Protein AF-A0A1F3BUF7-F1 (afdb_monomer)

Solvent-accessible surface area (backbone atoms only — not comparable to full-atom values): 4912 Å² total; per-residue (Å²): 137,92,81,73,69,76,80,54,48,32,63,54,26,50,59,52,38,71,40,90,86,44,58,61,61,36,26,50,49,24,17,27,36,22,41,73,70,66,38,55,68,61,12,43,55,28,33,51,51,27,46,74,77,40,69,85,60,26,47,48,57,46,42,71,76,53,75,68,90,46,66,70,59,48,51,53,42,47,49,40,33,39,77,52,72,33,46,81,104

Radius of gyration: 12.12 Å; Cα contacts (8 Å, |Δi|>4): 99; chains: 1; bounding box: 30×24×33 Å

Sequence (89 aa):
MALGEDDLAPAWAERAARSPGAHVIIAMIATAAHALAGDEARAAAWAANVRERGPELTCADFFRSLPMRSEAARARISSALARHGIRAG

Nearest PDB structures (foldseek):
  4rg9-assembly1_B  TM=8.387E-01  e=2.712E+00  Homo sapiens
  7vep-assembly1_A  TM=6.398E-01  e=1.873E+00  Mycobacterium tuberculosis H37Rv
  8cus-assembly1_A  TM=6.319E-01  e=4.856E+00  synthetic construct
  5g05-assembly1_K  TM=7.011E-01  e=6.671E+00  Homo sapiens
  8wej-assembly1_D  TM=4.885E-01  e=2.440E+00  Homo sapiens

Secondary structure (DSSP, 8-state):
---SSTTTHHHHHHHHHTSTT--HHHHHHHHHHHHHTT-HHHHHHHHHHHHHH-TT--HHHHHHHS--S-HHHHHHHHHHHHHTT----

Foldseek 3Di:
DPPDPLVCQLVVLVVQCPDVVRDLLSLLSNLLSCLVVVVNVSNLVSLVVSCVVPVPAALVNSCVVPPDPDPVVSVSSNVSSVVSVRHHD

Mean predicted aligned error: 7.74 Å

pLDDT: mean 77.91, std 15.55, range [34.47, 92.69]

Structure (mmCIF, N/CA/C/O backbone):
data_AF-A0A1F3BUF7-F1
#
_entry.id   AF-A0A1F3BUF7-F1
#
loop_
_atom_site.group_PDB
_atom_site.id
_atom_site.type_symbol
_atom_site.label_atom_id
_atom_site.label_alt_id
_atom_site.label_comp_id
_atom_site.label_asym_id
_atom_site.label_entity_id
_atom_site.label_seq_id
_atom_site.pdbx_PDB_ins_code
_atom_site.Cartn_x
_atom_site.Cartn_y
_atom_site.Cartn_z
_atom_site.occupancy
_atom_site.B_iso_or_equiv
_atom_site.auth_seq_id
_atom_site.auth_comp_id
_atom_site.auth_asym_id
_atom_site.auth_atom_id
_atom_site.pdbx_PDB_model_num
ATOM 1 N N . MET A 1 1 ? 19.988 1.193 -15.178 1.00 34.47 1 MET A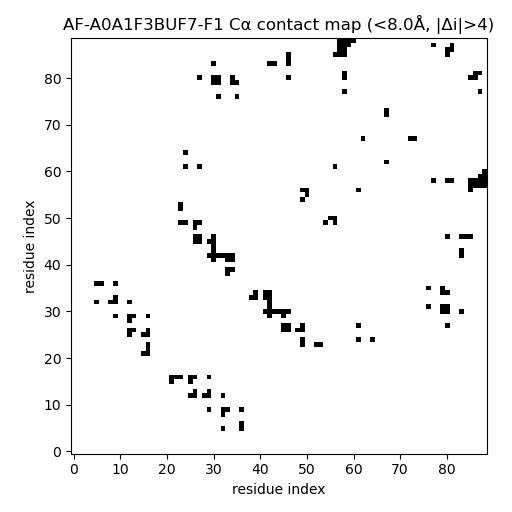 N 1
ATOM 2 C CA . MET A 1 1 ? 19.020 0.091 -15.021 1.00 34.47 1 MET A CA 1
ATOM 3 C C . MET A 1 1 ? 18.951 -0.245 -13.544 1.00 34.47 1 MET A C 1
ATOM 5 O O . MET A 1 1 ? 19.944 -0.717 -13.017 1.00 34.47 1 MET A O 1
ATOM 9 N N . ALA A 1 2 ? 17.852 0.095 -12.871 1.00 40.59 2 ALA A N 1
ATOM 10 C CA . ALA A 1 2 ? 17.579 -0.315 -11.494 1.00 40.59 2 ALA A CA 1
ATOM 11 C C . ALA A 1 2 ? 16.462 -1.363 -11.568 1.00 40.59 2 ALA A C 1
ATOM 13 O O . ALA A 1 2 ? 15.288 -1.037 -11.464 1.00 40.59 2 ALA A O 1
ATOM 14 N N . LEU A 1 3 ? 16.838 -2.590 -11.925 1.00 45.41 3 LEU A N 1
ATOM 15 C CA . LEU A 1 3 ? 15.954 -3.752 -11.990 1.00 45.41 3 LEU A CA 1
ATOM 16 C C . LEU A 1 3 ? 16.384 -4.656 -10.836 1.00 45.41 3 LEU A C 1
ATOM 18 O O . LEU A 1 3 ? 17.446 -5.268 -10.922 1.00 45.41 3 LEU A O 1
ATOM 22 N N . GLY A 1 4 ? 15.624 -4.670 -9.741 1.00 38.56 4 GLY A N 1
ATOM 23 C CA . GLY A 1 4 ? 15.882 -5.600 -8.635 1.00 38.56 4 GLY A CA 1
ATOM 24 C C . GLY A 1 4 ? 15.354 -5.189 -7.261 1.00 38.56 4 GLY A C 1
ATOM 25 O O . GLY A 1 4 ? 15.232 -6.050 -6.399 1.00 38.56 4 GLY A O 1
ATOM 26 N N . GLU A 1 5 ? 15.010 -3.917 -7.038 1.00 45.50 5 GLU A N 1
ATOM 27 C CA . GLU A 1 5 ? 14.588 -3.449 -5.703 1.00 45.50 5 GLU A CA 1
ATOM 28 C C . GLU A 1 5 ? 13.059 -3.443 -5.500 1.00 45.50 5 GLU A C 1
ATOM 30 O O . GLU A 1 5 ? 12.586 -3.389 -4.365 1.00 45.50 5 GLU A O 1
ATOM 35 N N . ASP A 1 6 ? 12.282 -3.582 -6.581 1.00 49.66 6 ASP A N 1
ATOM 36 C CA . ASP A 1 6 ? 10.812 -3.613 -6.532 1.00 49.66 6 ASP A CA 1
ATOM 37 C C . ASP A 1 6 ? 10.251 -4.968 -6.039 1.00 49.66 6 ASP A C 1
ATOM 39 O O . ASP A 1 6 ? 9.168 -5.005 -5.456 1.00 49.66 6 ASP A O 1
ATOM 43 N N . ASP A 1 7 ? 11.003 -6.068 -6.180 1.00 50.16 7 ASP A N 1
ATOM 44 C CA . ASP A 1 7 ? 10.533 -7.427 -5.839 1.00 50.16 7 ASP A CA 1
ATOM 45 C C . ASP A 1 7 ? 10.668 -7.781 -4.344 1.00 50.16 7 ASP A C 1
ATOM 47 O O . ASP A 1 7 ? 9.970 -8.662 -3.840 1.00 50.16 7 ASP A O 1
ATOM 51 N N . LEU A 1 8 ? 11.541 -7.091 -3.597 1.00 51.66 8 LEU A N 1
ATOM 52 C CA . LEU A 1 8 ? 11.762 -7.337 -2.159 1.00 51.66 8 LEU A CA 1
ATOM 53 C C . LEU A 1 8 ? 10.990 -6.368 -1.251 1.00 51.66 8 LEU A C 1
ATOM 55 O O . LEU A 1 8 ? 10.786 -6.651 -0.065 1.00 51.66 8 LEU A O 1
ATOM 59 N N . ALA A 1 9 ? 10.511 -5.253 -1.808 1.00 60.91 9 ALA A N 1
ATOM 60 C CA . ALA A 1 9 ? 9.731 -4.246 -1.095 1.00 60.91 9 ALA A CA 1
ATOM 61 C C . ALA A 1 9 ? 8.453 -4.800 -0.420 1.00 60.91 9 ALA A C 1
ATOM 63 O O . ALA A 1 9 ? 8.189 -4.416 0.727 1.00 60.91 9 ALA A O 1
ATOM 64 N N . PRO A 1 10 ? 7.684 -5.732 -1.028 1.00 59.75 10 PRO A N 1
ATOM 65 C CA . PRO A 1 10 ? 6.480 -6.266 -0.392 1.00 59.75 10 PRO A CA 1
ATOM 66 C C . PRO A 1 10 ? 6.799 -7.090 0.863 1.00 59.75 10 PRO A C 1
ATOM 68 O O . PRO A 1 10 ? 6.182 -6.902 1.911 1.00 59.75 10 PRO A O 1
ATOM 71 N N . ALA A 1 11 ? 7.821 -7.949 0.806 1.00 61.56 11 ALA A N 1
ATOM 72 C CA . ALA A 1 11 ? 8.176 -8.840 1.912 1.00 61.56 11 ALA A CA 1
ATOM 73 C C . ALA A 1 11 ? 8.681 -8.081 3.155 1.00 61.56 11 ALA A C 1
ATOM 75 O O . ALA A 1 11 ? 8.376 -8.456 4.292 1.00 61.56 11 ALA A O 1
ATOM 76 N N . TRP A 1 12 ? 9.432 -6.993 2.963 1.00 62.69 12 TRP A N 1
ATOM 77 C CA . TRP A 1 12 ? 9.888 -6.142 4.068 1.00 62.69 12 TRP A CA 1
ATOM 78 C C . TRP A 1 12 ? 8.754 -5.305 4.663 1.0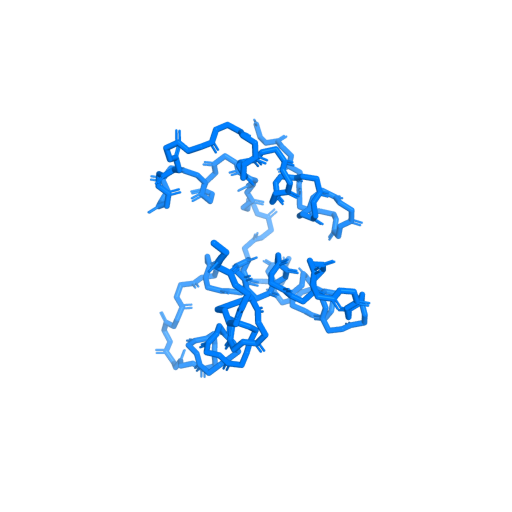0 62.69 12 TRP A C 1
ATOM 80 O O . TRP A 1 12 ? 8.674 -5.177 5.889 1.00 62.69 12 TRP A O 1
ATOM 90 N N . ALA A 1 13 ? 7.840 -4.807 3.826 1.00 62.56 13 ALA A N 1
ATOM 91 C CA . ALA A 1 13 ? 6.651 -4.097 4.282 1.00 62.56 13 ALA A CA 1
ATOM 92 C C . ALA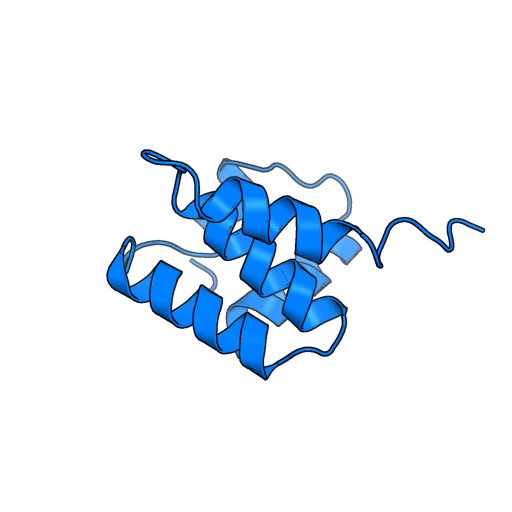 A 1 13 ? 5.727 -5.005 5.116 1.00 62.56 13 ALA A C 1
ATOM 94 O O . ALA A 1 13 ? 5.287 -4.600 6.193 1.00 62.56 13 ALA A O 1
ATOM 95 N N . GLU A 1 14 ? 5.508 -6.256 4.692 1.00 60.50 14 GLU A N 1
ATOM 96 C CA . GLU A 1 14 ? 4.730 -7.241 5.458 1.00 60.50 14 GLU A CA 1
ATOM 97 C C . GLU A 1 14 ? 5.324 -7.500 6.847 1.00 60.50 14 GLU A C 1
ATOM 99 O O . GLU A 1 14 ? 4.605 -7.515 7.851 1.00 60.50 14 GLU A O 1
ATOM 104 N N . ARG A 1 15 ? 6.646 -7.707 6.918 1.00 60.94 15 ARG A N 1
ATOM 105 C CA . ARG A 1 15 ? 7.333 -7.967 8.188 1.00 60.94 15 ARG A CA 1
ATOM 106 C C . ARG A 1 15 ? 7.221 -6.773 9.131 1.00 60.94 15 ARG A C 1
ATOM 108 O O . ARG A 1 15 ? 6.965 -6.960 10.317 1.00 60.94 15 ARG A O 1
ATOM 115 N N . ALA A 1 16 ? 7.384 -5.560 8.611 1.00 60.50 16 ALA A N 1
ATOM 116 C CA . ALA A 1 16 ? 7.273 -4.346 9.404 1.00 60.50 16 ALA A CA 1
ATOM 117 C C . ALA A 1 16 ? 5.831 -4.105 9.894 1.00 60.50 16 ALA A C 1
ATOM 119 O O . ALA A 1 16 ? 5.641 -3.685 11.036 1.00 60.50 16 ALA A O 1
ATOM 120 N N . ALA A 1 17 ? 4.816 -4.421 9.079 1.00 59.81 17 ALA A N 1
ATOM 121 C CA . ALA A 1 17 ? 3.406 -4.217 9.418 1.00 59.81 17 ALA A CA 1
ATOM 122 C C . ALA A 1 17 ? 2.900 -5.151 10.532 1.00 59.81 17 ALA A C 1
ATOM 124 O O . ALA A 1 17 ? 1.963 -4.795 11.248 1.00 59.81 17 ALA A O 1
ATOM 125 N N . ARG A 1 18 ? 3.514 -6.333 10.692 1.00 60.97 18 ARG A N 1
ATOM 126 C CA . ARG A 1 18 ? 3.153 -7.327 11.721 1.00 60.97 18 ARG A CA 1
ATOM 127 C C . ARG A 1 18 ? 3.773 -7.062 13.098 1.00 60.97 18 ARG A C 1
ATOM 129 O O . ARG A 1 18 ? 3.460 -7.784 14.042 1.00 60.97 18 ARG A O 1
ATOM 136 N N . SER A 1 19 ? 4.631 -6.052 13.241 1.00 51.12 19 SER A N 1
ATOM 137 C CA . SER A 1 19 ? 5.241 -5.720 14.533 1.00 51.12 19 SER A CA 1
ATOM 138 C C . SER A 1 19 ? 4.211 -5.113 15.506 1.00 51.12 19 SER A C 1
ATOM 140 O O . SER A 1 19 ? 3.436 -4.240 15.105 1.00 51.12 19 SER A O 1
ATOM 142 N N . PRO A 1 20 ? 4.195 -5.507 16.795 1.00 46.72 20 PRO A N 1
ATOM 143 C CA . PRO A 1 20 ? 3.351 -4.868 17.807 1.00 46.72 20 PRO A CA 1
ATOM 144 C C . PRO A 1 20 ? 3.634 -3.359 17.881 1.00 46.72 20 PRO A C 1
ATOM 146 O O . PRO A 1 20 ? 4.786 -2.953 17.994 1.00 46.72 20 PRO A O 1
ATOM 149 N N . GLY A 1 21 ? 2.596 -2.522 17.781 1.00 51.16 21 GLY A N 1
ATOM 150 C CA . GLY A 1 21 ? 2.740 -1.058 17.733 1.00 51.16 21 GLY A CA 1
ATOM 151 C C . GLY A 1 21 ? 3.103 -0.480 16.358 1.00 51.16 21 GLY A C 1
ATOM 152 O O . GLY A 1 21 ? 3.264 0.733 16.241 1.00 51.16 21 GLY A O 1
ATOM 153 N N . ALA A 1 22 ? 3.198 -1.305 15.306 1.00 60.66 22 ALA A N 1
ATOM 154 C CA . ALA A 1 22 ? 3.449 -0.832 13.947 1.00 60.66 22 ALA A CA 1
ATOM 155 C C . ALA A 1 22 ? 2.396 0.200 13.523 1.00 60.66 22 ALA A C 1
ATOM 157 O O . ALA A 1 22 ? 1.197 -0.099 13.478 1.00 60.66 22 ALA A O 1
ATOM 158 N N . HIS A 1 23 ? 2.851 1.407 13.186 1.00 76.75 23 HIS A N 1
ATOM 159 C CA . HIS A 1 23 ? 1.992 2.459 12.659 1.00 76.75 23 HIS A CA 1
ATOM 160 C C . HIS A 1 23 ? 1.245 1.960 11.416 1.00 76.75 23 HIS A C 1
ATOM 162 O O . HIS A 1 23 ? 1.839 1.344 10.532 1.00 76.75 23 HIS A O 1
ATOM 168 N N . VAL A 1 24 ? -0.055 2.256 11.326 1.00 83.81 24 VAL A N 1
ATOM 169 C CA . VAL A 1 24 ? -0.941 1.814 10.228 1.00 83.81 24 VAL A CA 1
ATOM 170 C C . VAL A 1 24 ? -0.426 2.253 8.844 1.00 83.81 24 VAL A C 1
ATOM 172 O O . VAL A 1 24 ? -0.690 1.592 7.846 1.00 83.81 24 VAL A O 1
ATOM 175 N N . ILE A 1 25 ? 0.418 3.289 8.787 1.00 83.12 25 ILE A N 1
ATOM 176 C CA . ILE A 1 25 ? 1.163 3.709 7.589 1.00 83.12 25 ILE A CA 1
ATOM 177 C C . ILE A 1 25 ? 1.972 2.556 6.972 1.00 83.12 25 ILE A C 1
ATOM 179 O O . ILE A 1 25 ? 2.055 2.465 5.753 1.00 83.12 25 ILE A O 1
ATOM 183 N N . ILE A 1 26 ? 2.519 1.633 7.769 1.00 85.69 26 ILE A N 1
ATOM 184 C CA . ILE A 1 26 ? 3.274 0.483 7.249 1.00 85.69 26 ILE A CA 1
ATOM 185 C C . ILE A 1 26 ? 2.351 -0.490 6.500 1.00 85.69 26 ILE A C 1
ATOM 187 O O . ILE A 1 26 ? 2.730 -1.015 5.455 1.00 85.69 26 ILE A O 1
ATOM 191 N N . ALA A 1 27 ? 1.112 -0.672 6.965 1.00 88.44 27 ALA A N 1
ATOM 192 C CA . ALA A 1 27 ? 0.117 -1.448 6.229 1.00 88.44 27 ALA A CA 1
ATOM 193 C C . ALA A 1 27 ? -0.256 -0.765 4.897 1.00 88.44 27 ALA A C 1
ATOM 195 O O . ALA A 1 27 ? -0.450 -1.452 3.900 1.00 88.44 27 ALA A O 1
ATOM 196 N N . MET A 1 28 ? -0.247 0.573 4.833 1.00 89.25 28 MET A N 1
ATOM 197 C CA . MET A 1 28 ? -0.421 1.303 3.568 1.00 89.25 28 MET A CA 1
ATOM 198 C C . MET A 1 28 ? 0.762 1.095 2.609 1.00 89.25 28 MET A C 1
ATOM 200 O O . MET A 1 28 ? 0.545 0.931 1.410 1.00 89.25 28 MET A O 1
ATOM 204 N N . ILE A 1 29 ? 2.005 1.049 3.115 1.00 88.62 29 ILE A N 1
ATOM 205 C CA . ILE A 1 29 ? 3.177 0.678 2.298 1.00 88.62 29 ILE A CA 1
ATOM 206 C C . ILE A 1 29 ? 2.980 -0.728 1.725 1.00 88.62 29 ILE A C 1
ATOM 208 O O . ILE A 1 29 ? 3.190 -0.924 0.532 1.00 88.62 29 ILE A O 1
ATOM 212 N N . ALA A 1 30 ? 2.540 -1.687 2.546 1.00 88.75 30 ALA A N 1
ATOM 213 C CA . ALA A 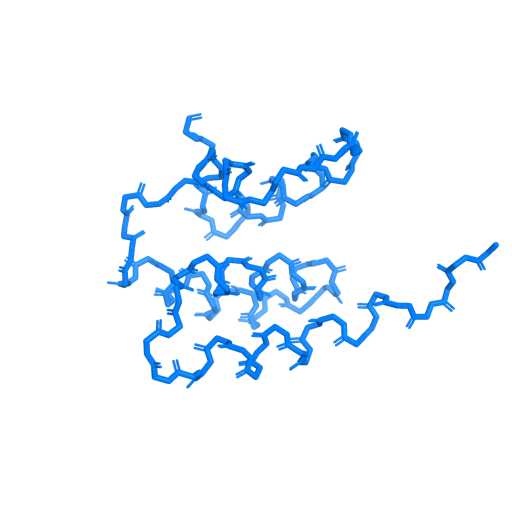1 30 ? 2.288 -3.053 2.100 1.00 88.75 30 ALA A CA 1
ATOM 214 C C . ALA A 1 30 ? 1.193 -3.111 1.020 1.00 88.75 30 ALA A C 1
ATOM 216 O O . ALA A 1 30 ? 1.405 -3.742 -0.014 1.00 88.75 30 ALA A O 1
ATOM 217 N N . THR A 1 31 ? 0.073 -2.393 1.190 1.00 90.69 31 THR A N 1
ATOM 218 C CA . THR A 1 31 ? -0.957 -2.258 0.143 1.00 90.69 31 THR A CA 1
ATOM 219 C C . THR A 1 31 ? -0.354 -1.766 -1.170 1.00 90.69 31 THR A C 1
ATOM 221 O O . THR A 1 31 ? -0.555 -2.393 -2.207 1.00 90.69 31 THR A O 1
ATOM 224 N N . ALA A 1 32 ? 0.410 -0.669 -1.136 1.00 89.19 32 ALA A N 1
ATOM 225 C CA . ALA A 1 32 ? 1.009 -0.100 -2.339 1.00 89.19 32 ALA A CA 1
ATOM 226 C C . ALA A 1 32 ? 2.040 -1.042 -2.981 1.00 89.19 32 ALA A C 1
ATOM 228 O O . ALA A 1 32 ? 2.029 -1.211 -4.195 1.00 89.19 32 ALA A O 1
ATOM 229 N N . ALA A 1 33 ? 2.899 -1.682 -2.185 1.00 87.94 33 ALA A N 1
ATOM 230 C CA . ALA A 1 33 ? 3.926 -2.594 -2.678 1.00 87.94 33 ALA A CA 1
ATOM 231 C C . ALA A 1 33 ? 3.314 -3.817 -3.378 1.00 87.94 33 ALA A C 1
ATOM 233 O O . ALA A 1 33 ? 3.694 -4.131 -4.502 1.00 87.94 33 ALA A O 1
ATOM 234 N N . HIS A 1 34 ? 2.316 -4.462 -2.764 1.00 89.25 34 HIS A N 1
ATOM 235 C CA . HIS A 1 34 ? 1.624 -5.594 -3.385 1.00 89.25 34 HIS A CA 1
ATOM 236 C C . HIS A 1 34 ? 0.847 -5.185 -4.641 1.00 89.25 34 HIS A C 1
ATOM 238 O O . HIS A 1 34 ? 0.926 -5.878 -5.651 1.00 89.25 34 HIS A O 1
ATOM 244 N N . ALA A 1 35 ? 0.169 -4.035 -4.625 1.00 89.69 35 ALA A N 1
ATOM 245 C CA . ALA A 1 35 ? -0.564 -3.530 -5.785 1.00 89.69 35 ALA A CA 1
ATOM 246 C C . ALA A 1 35 ? 0.356 -3.178 -6.969 1.00 89.69 35 ALA A C 1
ATOM 248 O O . ALA A 1 35 ? -0.019 -3.354 -8.127 1.00 89.69 35 ALA A O 1
ATOM 249 N N . LEU A 1 36 ? 1.568 -2.679 -6.699 1.00 86.81 36 LEU A N 1
ATOM 250 C CA . LEU A 1 36 ? 2.572 -2.403 -7.732 1.00 86.81 36 LEU A CA 1
ATOM 251 C C . LEU A 1 36 ? 3.227 -3.685 -8.262 1.00 86.81 36 LEU A C 1
ATOM 253 O O . LEU A 1 36 ? 3.550 -3.743 -9.445 1.00 86.81 36 LEU A O 1
ATOM 257 N N . ALA A 1 37 ? 3.355 -4.713 -7.421 1.00 87.75 37 ALA A N 1
ATOM 258 C CA . ALA A 1 37 ? 3.796 -6.051 -7.815 1.00 87.75 37 ALA A CA 1
ATOM 259 C C . ALA A 1 37 ? 2.698 -6.877 -8.526 1.00 87.75 37 ALA A C 1
ATOM 261 O O . ALA A 1 37 ? 2.963 -7.985 -8.986 1.00 87.75 37 ALA A O 1
ATOM 262 N N . GLY A 1 38 ? 1.465 -6.362 -8.617 1.00 88.06 38 GLY A N 1
ATOM 263 C CA . GLY A 1 38 ? 0.322 -7.048 -9.231 1.00 88.06 38 GLY A CA 1
ATOM 264 C C . GLY A 1 38 ? -0.375 -8.079 -8.334 1.00 88.06 38 GLY A C 1
ATOM 265 O O . GLY A 1 38 ? -1.283 -8.770 -8.794 1.00 88.06 38 GLY A O 1
ATOM 266 N N . ASP A 1 39 ? -0.004 -8.177 -7.054 1.00 91.06 39 ASP A N 1
ATOM 267 C CA . ASP A 1 39 ? -0.675 -9.025 -6.061 1.00 91.06 39 ASP A CA 1
ATOM 268 C C . ASP A 1 39 ? -1.868 -8.281 -5.437 1.00 91.06 39 ASP A C 1
ATOM 270 O O . ASP A 1 39 ? -1.853 -7.822 -4.290 1.00 91.06 39 ASP A O 1
ATOM 274 N N . GLU A 1 40 ? -2.926 -8.142 -6.232 1.00 90.25 40 GLU A N 1
ATOM 275 C CA . GLU A 1 40 ? -4.145 -7.418 -5.856 1.00 90.25 40 GLU A CA 1
ATOM 276 C C . GLU A 1 40 ? -4.852 -8.052 -4.636 1.00 90.25 40 GLU A C 1
ATOM 278 O O . GLU A 1 40 ? -5.484 -7.349 -3.845 1.00 90.25 40 GLU A O 1
ATOM 283 N N . ALA A 1 41 ? -4.703 -9.367 -4.428 1.00 91.38 41 ALA A N 1
ATOM 284 C CA . ALA A 1 41 ? -5.301 -10.078 -3.298 1.00 91.38 41 ALA A CA 1
ATOM 285 C C . ALA A 1 41 ? -4.635 -9.696 -1.969 1.00 91.38 41 ALA A C 1
ATOM 287 O O . ALA A 1 41 ? -5.325 -9.340 -1.005 1.00 91.38 41 ALA A O 1
ATOM 288 N N . ARG A 1 42 ? -3.295 -9.713 -1.907 1.00 89.44 42 ARG A N 1
ATOM 289 C CA . ARG A 1 42 ? -2.575 -9.251 -0.710 1.00 89.44 42 ARG A CA 1
ATOM 290 C C . ARG A 1 42 ? -2.737 -7.755 -0.497 1.00 89.44 42 ARG A C 1
ATOM 292 O O . ARG A 1 42 ? -2.886 -7.324 0.646 1.00 89.44 42 ARG A O 1
ATOM 299 N N . ALA A 1 43 ? -2.762 -6.968 -1.570 1.00 91.81 43 ALA A N 1
ATOM 300 C CA . ALA A 1 43 ? -3.003 -5.537 -1.469 1.00 91.81 43 ALA A CA 1
ATOM 301 C C . ALA A 1 43 ? -4.370 -5.232 -0.829 1.00 91.81 43 ALA A C 1
ATOM 303 O O . ALA A 1 43 ? -4.444 -4.420 0.099 1.00 91.81 43 ALA A O 1
ATOM 304 N N 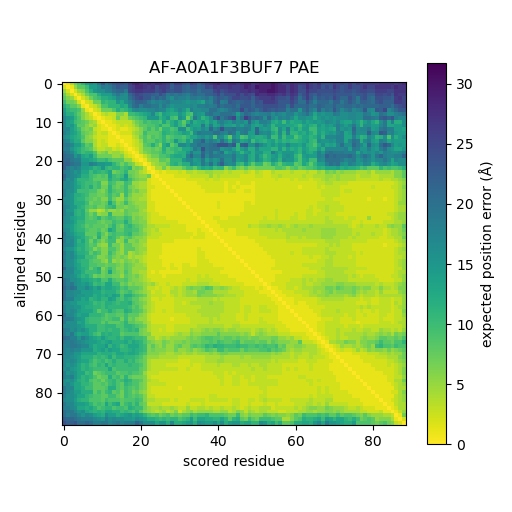. ALA A 1 44 ? -5.426 -5.944 -1.239 1.00 92.00 44 ALA A N 1
ATOM 305 C CA . ALA A 1 44 ? -6.757 -5.831 -0.647 1.00 92.00 44 ALA A CA 1
ATOM 306 C C . ALA A 1 44 ? -6.787 -6.256 0.833 1.00 92.00 44 ALA A C 1
ATOM 308 O O . ALA A 1 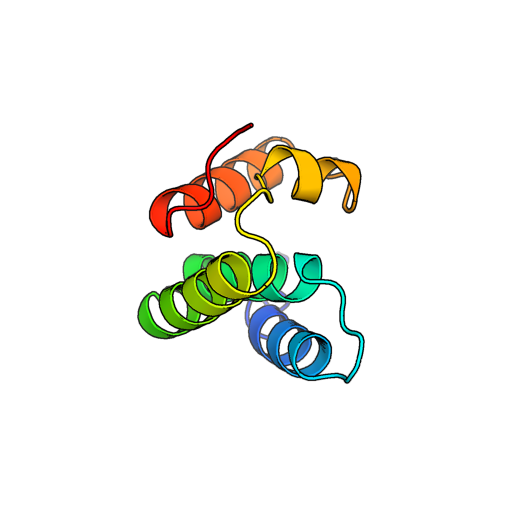44 ? -7.396 -5.567 1.652 1.00 92.00 44 ALA A O 1
ATOM 309 N N . ALA A 1 45 ? -6.092 -7.337 1.201 1.00 92.69 45 ALA A N 1
ATOM 310 C CA . ALA A 1 45 ? -6.004 -7.782 2.593 1.00 92.69 45 ALA A CA 1
ATOM 311 C C . ALA A 1 45 ? -5.355 -6.720 3.500 1.00 92.69 45 ALA A C 1
ATOM 313 O O . ALA A 1 45 ? -5.864 -6.414 4.581 1.00 92.69 45 ALA A O 1
ATOM 314 N N . TRP A 1 46 ? -4.267 -6.096 3.040 1.00 91.56 46 TRP A N 1
ATOM 315 C CA . TRP A 1 46 ? -3.636 -4.998 3.772 1.00 91.56 46 TRP A CA 1
ATOM 316 C C . TRP A 1 46 ? -4.497 -3.738 3.806 1.00 91.56 46 TRP A C 1
ATOM 318 O O . TRP A 1 46 ? -4.563 -3.079 4.842 1.00 91.56 46 TRP A O 1
ATOM 328 N N . ALA A 1 47 ? -5.220 -3.430 2.729 1.00 91.94 47 ALA A N 1
ATOM 329 C CA . ALA A 1 47 ? -6.142 -2.299 2.714 1.00 91.94 47 ALA A CA 1
ATOM 330 C C . ALA A 1 47 ? -7.299 -2.486 3.710 1.00 91.94 47 ALA A C 1
ATOM 332 O O . ALA A 1 47 ? -7.672 -1.538 4.402 1.00 91.94 47 ALA A O 1
ATOM 333 N N . ALA A 1 48 ? -7.816 -3.710 3.855 1.00 91.81 48 ALA A N 1
ATOM 334 C CA . ALA A 1 48 ? -8.796 -4.038 4.887 1.00 91.81 48 ALA A CA 1
ATOM 335 C C . ALA A 1 48 ? -8.220 -3.813 6.297 1.00 91.81 48 ALA A C 1
ATOM 337 O O . ALA A 1 48 ? -8.866 -3.171 7.122 1.00 91.81 48 ALA A O 1
ATOM 338 N N . ASN A 1 49 ? -6.970 -4.226 6.545 1.00 90.25 49 ASN A N 1
ATOM 339 C CA . ASN A 1 49 ? -6.282 -3.957 7.813 1.00 90.25 49 ASN A CA 1
ATOM 340 C C . ASN A 1 49 ? -6.111 -2.451 8.089 1.00 90.25 49 ASN A C 1
ATOM 342 O O . ASN A 1 49 ? -6.305 -2.001 9.218 1.00 90.25 49 ASN A O 1
ATOM 346 N N . VAL A 1 50 ? -5.780 -1.658 7.061 1.00 90.88 50 VAL A N 1
ATOM 347 C CA . VAL A 1 50 ? -5.720 -0.189 7.160 1.00 90.88 50 VAL A CA 1
ATOM 348 C C . VAL A 1 50 ? -7.085 0.375 7.544 1.00 90.88 50 VAL A C 1
ATOM 350 O O . VAL A 1 50 ? -7.165 1.239 8.412 1.00 90.88 50 VAL A O 1
ATOM 353 N N . ARG A 1 51 ? -8.164 -0.120 6.934 1.00 89.88 51 ARG A N 1
ATOM 354 C CA . ARG A 1 51 ? -9.526 0.357 7.198 1.00 89.88 51 ARG A CA 1
ATOM 355 C C . ARG A 1 51 ? -10.032 -0.018 8.586 1.00 89.88 51 ARG A C 1
ATOM 357 O O . ARG A 1 51 ? -10.708 0.795 9.204 1.00 89.88 51 ARG A O 1
ATOM 364 N N . GLU A 1 52 ? -9.652 -1.184 9.091 1.00 89.69 52 GLU A N 1
ATOM 365 C CA . GLU A 1 52 ? -9.973 -1.631 10.448 1.00 89.69 52 GLU A CA 1
ATOM 366 C C . GLU A 1 52 ? -9.246 -0.799 11.518 1.00 89.69 52 GLU A C 1
ATOM 368 O O . GLU A 1 52 ? -9.837 -0.420 12.526 1.00 89.69 52 GLU A O 1
ATOM 373 N N . ARG A 1 53 ? -7.966 -0.477 11.295 1.00 86.88 53 ARG A N 1
ATOM 374 C CA . ARG A 1 53 ? -7.104 0.171 12.303 1.00 86.88 53 ARG A CA 1
ATOM 375 C C . ARG A 1 53 ? -7.007 1.692 12.171 1.00 86.88 53 ARG A C 1
ATOM 377 O O . ARG A 1 53 ? -6.561 2.354 13.103 1.00 86.88 53 ARG A O 1
ATOM 384 N N . GLY A 1 54 ? -7.364 2.243 11.014 1.00 86.00 54 GLY A N 1
ATOM 385 C CA . GLY A 1 54 ? -7.247 3.663 10.683 1.00 86.00 54 GLY A CA 1
ATOM 386 C C . GLY A 1 54 ? -8.243 4.087 9.600 1.00 86.00 54 GLY A C 1
ATOM 387 O O . GLY A 1 54 ? -7.821 4.476 8.509 1.00 86.00 54 GLY A O 1
ATOM 388 N N . PRO A 1 55 ? -9.562 4.036 9.866 1.00 86.56 55 PRO A N 1
ATOM 389 C CA . PRO A 1 55 ? -10.596 4.375 8.882 1.00 86.56 55 PRO A CA 1
ATOM 390 C C . PRO A 1 55 ? -10.504 5.821 8.364 1.00 86.56 55 PRO A C 1
ATOM 392 O O . PRO A 1 55 ? -10.874 6.084 7.218 1.00 86.56 55 PRO A O 1
ATOM 395 N N . GLU A 1 56 ? -9.955 6.727 9.174 1.00 86.31 56 GLU A N 1
ATOM 396 C CA . GLU A 1 56 ? -9.718 8.137 8.835 1.00 86.31 56 GLU A CA 1
ATOM 397 C C . GLU A 1 56 ? -8.487 8.350 7.941 1.00 86.31 56 GLU A C 1
ATOM 399 O O . GLU A 1 56 ? -8.339 9.413 7.348 1.00 86.31 56 GLU A O 1
ATOM 404 N N . LEU A 1 57 ? -7.593 7.359 7.819 1.00 87.06 57 LEU A N 1
ATOM 405 C CA . LEU A 1 57 ? -6.349 7.540 7.075 1.00 87.06 57 LEU A CA 1
ATOM 406 C C . LEU A 1 57 ? -6.603 7.691 5.576 1.00 87.06 57 LEU A C 1
ATOM 408 O O . LEU A 1 57 ? -7.364 6.936 4.945 1.00 87.06 57 LEU A O 1
ATOM 412 N N . THR A 1 58 ? -5.887 8.660 5.016 1.00 88.75 58 THR A N 1
ATOM 413 C CA . THR A 1 58 ? -5.925 9.037 3.605 1.00 88.75 58 THR A CA 1
ATOM 414 C C . THR A 1 58 ? -4.548 8.919 2.955 1.00 88.75 58 THR A C 1
ATOM 416 O O . THR A 1 58 ? -3.515 8.854 3.626 1.00 88.75 58 THR A O 1
ATOM 419 N N . CYS A 1 59 ? -4.504 8.966 1.620 1.00 85.75 59 CYS A N 1
ATOM 420 C CA . CYS A 1 59 ? -3.240 9.108 0.894 1.00 85.75 59 CYS A CA 1
ATOM 421 C C . CYS A 1 59 ? -2.469 10.373 1.315 1.00 85.75 59 CYS A C 1
ATOM 423 O O . CYS A 1 59 ? -1.241 10.383 1.262 1.00 85.75 59 CYS A O 1
ATOM 425 N N . ALA A 1 60 ? -3.156 11.436 1.749 1.00 85.19 60 ALA A N 1
ATOM 426 C CA . ALA A 1 60 ? -2.504 12.657 2.211 1.00 85.19 60 ALA A CA 1
ATOM 427 C C . ALA A 1 60 ? -1.719 12.420 3.512 1.00 85.19 60 ALA A C 1
ATOM 429 O O . ALA A 1 60 ? -0.566 12.845 3.612 1.00 85.19 60 ALA A O 1
ATOM 430 N N . ASP A 1 61 ? -2.287 11.672 4.464 1.00 85.62 61 ASP A N 1
ATOM 431 C CA . ASP A 1 61 ? -1.589 11.284 5.697 1.00 85.62 61 ASP A CA 1
ATOM 432 C C . ASP A 1 61 ? -0.348 10.441 5.401 1.00 85.62 61 ASP A C 1
ATOM 434 O O . ASP A 1 61 ? 0.712 10.670 5.986 1.00 85.62 61 ASP A O 1
ATOM 438 N N . PHE A 1 62 ? -0.453 9.524 4.436 1.00 85.44 62 PHE A N 1
ATOM 439 C CA . PHE A 1 62 ? 0.679 8.728 3.973 1.00 85.44 62 PHE A CA 1
ATOM 440 C C . PHE A 1 62 ? 1.824 9.608 3.457 1.00 85.44 62 PHE A C 1
ATOM 442 O O . PHE A 1 62 ? 2.954 9.470 3.920 1.00 85.44 62 PHE A O 1
ATOM 449 N N . PHE A 1 63 ? 1.547 10.553 2.551 1.00 84.19 63 PHE A N 1
ATOM 450 C CA . PHE A 1 63 ? 2.589 11.425 1.991 1.00 84.19 63 PHE A CA 1
ATOM 451 C C . PHE A 1 63 ? 3.096 12.490 2.970 1.00 84.19 63 PHE A C 1
ATOM 453 O O . PHE A 1 63 ? 4.222 12.961 2.813 1.00 84.19 63 PHE A O 1
ATOM 460 N N . ARG A 1 64 ? 2.309 12.856 3.990 1.00 82.56 64 ARG A N 1
ATOM 461 C CA . ARG A 1 64 ? 2.782 13.693 5.102 1.00 82.56 64 ARG A CA 1
ATOM 462 C C . ARG A 1 64 ? 3.818 12.949 5.943 1.00 82.56 64 ARG A C 1
ATOM 464 O O . ARG A 1 64 ? 4.809 13.545 6.349 1.00 82.56 64 ARG A O 1
ATOM 471 N N . SER A 1 65 ? 3.592 11.662 6.200 1.00 81.25 65 SER A N 1
ATOM 472 C CA . SER A 1 65 ? 4.504 10.826 6.986 1.00 81.25 65 SER A CA 1
ATOM 473 C C . SER A 1 65 ? 5.697 10.301 6.187 1.00 81.25 65 SER A C 1
ATOM 475 O O . SER A 1 65 ? 6.766 10.105 6.758 1.00 81.25 65 SER A O 1
ATOM 477 N N . LEU A 1 66 ? 5.532 10.089 4.879 1.00 77.94 66 LEU A N 1
ATOM 478 C CA . LEU A 1 66 ? 6.568 9.617 3.959 1.00 77.94 66 LEU A CA 1
ATOM 479 C C . LEU A 1 66 ? 6.662 10.560 2.751 1.00 77.94 66 LEU A C 1
ATOM 481 O O . LEU A 1 66 ? 6.063 10.296 1.701 1.00 77.94 66 LEU A O 1
ATOM 485 N N . PRO A 1 67 ? 7.408 11.673 2.879 1.00 75.12 67 PRO A N 1
ATOM 486 C CA . PRO A 1 67 ? 7.547 12.643 1.805 1.00 75.12 67 PRO A CA 1
ATOM 487 C C . PRO A 1 67 ? 8.208 12.009 0.580 1.00 75.12 67 PRO A C 1
ATOM 489 O O . PRO A 1 67 ? 9.326 11.497 0.647 1.00 75.12 67 PRO A O 1
ATOM 492 N N . MET A 1 68 ? 7.532 12.073 -0.566 1.00 73.50 68 MET A N 1
ATOM 493 C CA . MET A 1 68 ? 8.061 11.571 -1.833 1.00 73.50 68 MET A CA 1
ATOM 494 C C . MET A 1 68 ? 8.562 12.710 -2.710 1.00 73.50 68 MET A C 1
ATOM 496 O O . MET A 1 68 ? 7.829 13.654 -2.987 1.00 73.50 68 MET A O 1
ATOM 500 N N . ARG A 1 69 ? 9.807 12.587 -3.189 1.00 73.38 69 ARG A N 1
ATOM 501 C CA . ARG A 1 69 ? 10.429 13.568 -4.097 1.00 73.38 69 ARG A CA 1
ATOM 502 C C . ARG A 1 69 ? 9.994 13.413 -5.555 1.00 73.38 69 ARG A C 1
ATOM 504 O O . ARG A 1 69 ? 10.038 14.379 -6.303 1.00 73.38 69 ARG A O 1
ATOM 511 N N . SER A 1 70 ? 9.605 12.206 -5.968 1.00 80.94 70 SER A N 1
ATOM 512 C CA . SER A 1 70 ? 9.166 11.929 -7.339 1.00 80.94 70 SER A CA 1
ATOM 513 C C . SER A 1 70 ? 7.649 12.025 -7.443 1.00 80.94 70 SER A C 1
ATOM 515 O O . SER A 1 70 ? 6.935 11.217 -6.843 1.00 80.94 70 SER A O 1
ATOM 517 N N . GLU A 1 71 ? 7.155 12.966 -8.250 1.00 82.06 71 GLU A N 1
ATOM 518 C CA . GLU A 1 71 ? 5.722 13.067 -8.550 1.00 82.06 71 GLU A CA 1
ATOM 519 C C . GLU A 1 71 ? 5.195 11.824 -9.272 1.00 82.06 71 GLU A C 1
ATOM 521 O O . GLU A 1 71 ? 4.092 11.368 -8.986 1.00 82.06 71 GLU A O 1
ATOM 526 N N . ALA A 1 72 ? 6.006 11.210 -10.139 1.00 81.12 72 ALA A N 1
ATOM 527 C CA . ALA A 1 72 ? 5.631 9.982 -10.835 1.00 81.12 72 ALA A CA 1
ATOM 528 C C . ALA A 1 72 ? 5.442 8.802 -9.863 1.00 81.12 72 ALA A C 1
ATOM 530 O O . ALA A 1 72 ? 4.474 8.049 -9.981 1.00 81.12 72 ALA A O 1
ATOM 531 N N . ALA A 1 73 ? 6.332 8.651 -8.875 1.00 80.69 73 ALA A N 1
ATOM 532 C CA . ALA A 1 73 ? 6.181 7.632 -7.833 1.00 80.69 73 ALA A CA 1
ATOM 533 C C . ALA A 1 73 ? 4.969 7.926 -6.936 1.00 80.69 73 ALA A C 1
ATOM 535 O O . ALA A 1 73 ? 4.169 7.031 -6.659 1.00 80.69 73 ALA A O 1
ATOM 536 N N . ARG A 1 74 ? 4.781 9.199 -6.558 1.00 84.25 74 ARG A N 1
ATOM 537 C CA . ARG A 1 74 ? 3.624 9.663 -5.783 1.00 84.25 74 ARG A CA 1
ATOM 538 C C . ARG A 1 74 ? 2.306 9.347 -6.493 1.00 84.25 74 ARG A C 1
ATOM 540 O O . ARG A 1 74 ? 1.390 8.826 -5.862 1.00 84.25 74 ARG A O 1
ATOM 547 N N . ALA A 1 75 ? 2.217 9.604 -7.797 1.00 86.50 75 ALA A N 1
ATOM 548 C CA . ALA A 1 75 ? 1.032 9.315 -8.600 1.00 86.50 75 ALA A CA 1
ATOM 549 C C . ALA A 1 75 ? 0.743 7.807 -8.684 1.00 86.50 75 ALA A C 1
ATOM 551 O O . ALA A 1 75 ? -0.400 7.393 -8.487 1.00 86.50 75 ALA A O 1
ATOM 552 N N . ARG A 1 76 ? 1.773 6.977 -8.906 1.00 86.50 76 ARG A N 1
ATOM 553 C CA . ARG A 1 76 ? 1.638 5.509 -8.944 1.00 86.50 76 ARG A CA 1
ATOM 554 C C . ARG A 1 76 ? 1.120 4.941 -7.625 1.00 86.50 76 ARG A C 1
ATOM 556 O O . ARG A 1 76 ? 0.174 4.160 -7.632 1.00 86.50 76 ARG A O 1
ATOM 563 N N . ILE A 1 77 ? 1.695 5.370 -6.504 1.00 87.19 77 ILE A N 1
ATOM 564 C CA . ILE A 1 77 ? 1.293 4.904 -5.171 1.00 87.19 77 ILE A CA 1
ATOM 565 C C . IL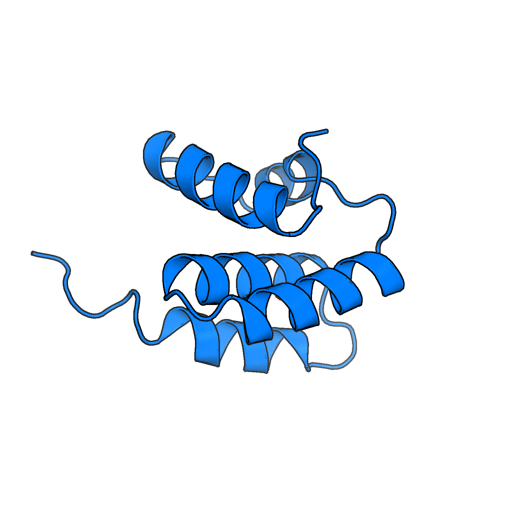E A 1 77 ? -0.093 5.423 -4.802 1.00 87.19 77 ILE A C 1
ATOM 567 O O . ILE A 1 77 ? -0.912 4.657 -4.308 1.00 87.19 77 ILE A O 1
ATOM 571 N N . SER A 1 78 ? -0.394 6.690 -5.096 1.00 88.12 78 SER A N 1
ATOM 572 C CA . SER A 1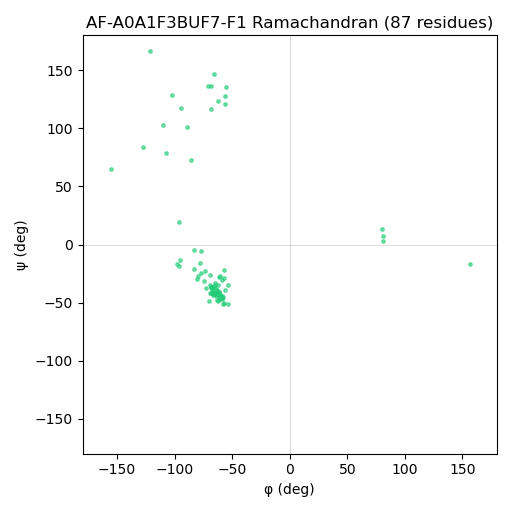 78 ? -1.732 7.248 -4.878 1.00 88.12 78 SER A CA 1
ATOM 573 C C . SER A 1 78 ? -2.794 6.466 -5.656 1.00 88.12 78 SER A C 1
ATOM 575 O O . SER A 1 78 ? -3.824 6.103 -5.096 1.00 88.12 78 SER A O 1
ATOM 577 N N . SER A 1 79 ? -2.516 6.137 -6.923 1.00 88.88 79 SER A N 1
ATOM 578 C CA . SER A 1 79 ? -3.406 5.313 -7.744 1.00 88.88 79 SER A CA 1
ATOM 579 C C . SER A 1 79 ? -3.586 3.915 -7.154 1.00 88.88 79 SER A C 1
ATOM 581 O O . SER A 1 79 ? -4.722 3.480 -6.987 1.00 88.88 79 SER A O 1
ATOM 583 N N . ALA A 1 80 ? -2.496 3.240 -6.777 1.00 89.88 80 ALA A N 1
ATOM 584 C CA . ALA A 1 80 ? -2.545 1.921 -6.151 1.00 89.88 80 ALA A CA 1
ATOM 585 C C . ALA A 1 80 ? -3.399 1.923 -4.872 1.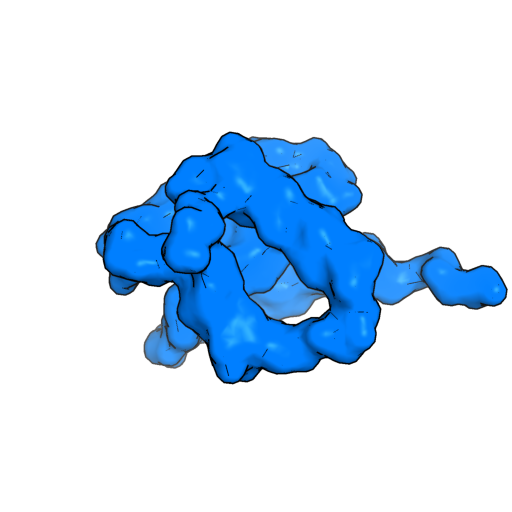00 89.88 80 ALA A C 1
ATOM 587 O O . ALA A 1 80 ? -4.328 1.133 -4.740 1.00 89.88 80 ALA A O 1
ATOM 588 N N . LEU A 1 81 ? -3.151 2.866 -3.962 1.00 89.12 81 LEU A N 1
ATOM 589 C CA . LEU A 1 81 ? -3.916 3.021 -2.725 1.00 89.12 81 LEU A CA 1
ATOM 590 C C . LEU A 1 81 ? -5.402 3.319 -3.001 1.00 89.12 81 LEU A C 1
ATOM 592 O O . LEU A 1 81 ? -6.278 2.702 -2.389 1.00 89.12 81 LEU A O 1
ATOM 596 N N . ALA A 1 82 ? -5.697 4.196 -3.963 1.00 89.75 82 ALA A N 1
ATOM 597 C CA . ALA A 1 82 ? -7.064 4.543 -4.343 1.00 89.75 82 ALA A CA 1
ATOM 598 C C . ALA A 1 82 ? -7.852 3.350 -4.903 1.00 89.75 82 ALA A C 1
ATOM 600 O O . ALA A 1 82 ? -9.019 3.185 -4.542 1.00 89.75 82 ALA A O 1
ATOM 601 N N . ARG A 1 83 ? -7.224 2.479 -5.711 1.00 90.94 83 ARG A N 1
ATOM 602 C CA . ARG A 1 83 ? -7.862 1.240 -6.206 1.00 90.94 83 ARG A CA 1
ATOM 603 C C . ARG A 1 83 ? -8.319 0.322 -5.073 1.00 90.94 83 ARG A C 1
ATOM 605 O O . ARG A 1 83 ? -9.336 -0.348 -5.211 1.00 90.94 83 ARG A O 1
ATOM 612 N N . HIS A 1 84 ? -7.616 0.341 -3.942 1.00 90.81 84 HIS A N 1
ATOM 613 C CA . HIS A 1 84 ? -7.960 -0.443 -2.754 1.00 90.81 84 HIS A CA 1
ATOM 614 C C . HIS A 1 84 ? -8.776 0.342 -1.716 1.00 90.81 84 HIS A C 1
ATOM 616 O O . HIS A 1 84 ? -8.844 -0.034 -0.546 1.00 90.81 84 HIS A O 1
ATOM 622 N N . GLY A 1 85 ? -9.415 1.440 -2.127 1.00 86.88 85 GLY A N 1
ATOM 623 C CA . GLY A 1 85 ? -10.346 2.187 -1.286 1.00 86.88 85 GLY A CA 1
ATOM 624 C C . GLY A 1 85 ? -9.678 3.133 -0.291 1.00 86.88 85 GLY A C 1
ATOM 625 O O . GLY A 1 85 ? -10.355 3.628 0.613 1.00 86.88 85 GLY A O 1
ATOM 626 N N . ILE A 1 86 ? -8.378 3.418 -0.434 1.00 86.31 86 ILE A N 1
ATOM 627 C CA . ILE A 1 86 ? -7.667 4.454 0.324 1.00 86.31 86 ILE A CA 1
ATOM 628 C C . ILE A 1 86 ? -7.767 5.782 -0.431 1.00 86.31 86 ILE A C 1
ATOM 630 O O . ILE A 1 86 ? -7.086 6.020 -1.421 1.00 86.31 86 ILE A O 1
ATOM 634 N N . ARG A 1 87 ? -8.679 6.643 0.024 1.00 81.44 87 ARG A N 1
ATOM 635 C CA . ARG A 1 87 ? -9.033 7.915 -0.623 1.00 81.44 87 ARG A CA 1
ATOM 636 C C . ARG A 1 87 ? -7.882 8.927 -0.609 1.00 81.44 87 ARG A C 1
ATOM 638 O O . ARG A 1 87 ? -7.122 9.006 0.359 1.00 81.44 87 ARG A O 1
ATOM 645 N N . ALA A 1 88 ? -7.818 9.738 -1.666 1.00 69.31 88 ALA A N 1
ATOM 646 C CA . ALA A 1 88 ? -7.102 11.007 -1.650 1.00 69.31 88 ALA A CA 1
ATOM 647 C C . ALA A 1 88 ? -7.859 11.960 -0.711 1.00 69.31 88 ALA A C 1
ATOM 649 O O . ALA A 1 88 ? -9.048 12.196 -0.919 1.00 69.31 88 ALA A O 1
ATOM 650 N N . GLY A 1 89 ? -7.204 12.374 0.373 1.00 57.22 89 GLY A N 1
ATOM 651 C CA . GLY A 1 89 ? -7.718 13.383 1.302 1.00 57.22 89 GLY A CA 1
ATOM 652 C C . GLY A 1 89 ? -7.492 14.788 0.777 1.00 57.22 89 GLY A C 1
ATOM 653 O O . GLY A 1 89 ? -6.594 14.942 -0.085 1.00 57.22 89 GLY A O 1
#